Protein AF-A0A0G4MK34-F1 (afdb_monomer)

Nearest PDB structures (foldseek):
  7bu0-assembly1_B  TM=2.688E-01  e=9.179E+00  Legionella pneumophila subsp. pneumophila str. Philadelphia 1
  4usn-assembly6_O  TM=2.415E-01  e=8.676E+00  Human immunodeficiency virus 1

Secondary structure (DSSP, 8-state):
--SSHHHHHHHHHHHHHHHHHHHHH--TTPPP-----THHHHHHHHHHHHHHHH--PPTT-GGGHHHHHHHHHHHHHHHHHHSHHHHHHHHHHHHHHT-

InterPro domains:
  IPR018712 T6SS, Phospholipase effector Tle1-like, catalytic domain [PF09994] (2-92)

Organism: Verticillium longisporum (NCBI:txid100787)

Mean predicted aligned error: 8.69 Å

Solvent-accessible surface area (backbone atoms only — not comparable to full-atom values): 5856 Å² total; per-residue (Å²): 142,76,74,61,66,68,54,50,64,52,46,52,50,51,28,52,49,53,50,52,52,44,32,71,68,68,52,96,88,67,84,87,84,80,76,54,61,77,72,43,32,55,39,38,50,52,38,53,51,39,42,71,76,72,46,78,64,63,71,88,51,67,84,51,50,62,56,52,49,53,53,46,51,53,48,51,54,50,52,47,56,67,37,73,65,39,42,50,53,51,49,52,50,55,53,61,76,73,104

Foldseek 3Di:
DPPPPVLVVVLLCLLLVVLVVCQADPDPPDDDDQDADDSSVVSSVLNVQLCVPQNRDHRPVSVCSVVSSVVSVVVVVVVLCVDPVSVVVVVVVVVVVVD

Sequence (99 aa):
MAKDSAIGSSFDQHVVGGYRFLMRYYSPGDEIYMFGFSRGAYVARFLAEMLDYVGLLAHGNEEMVIFAWNAFSQWQCRRANSTPEGKEDKEKMYKFLKG

pLDDT: mean 83.25, std 16.42, range [31.69, 96.81]

Structure (mmCIF, N/CA/C/O backbone):
data_AF-A0A0G4MK34-F1
#
_entry.id   AF-A0A0G4MK34-F1
#
loop_
_atom_site.group_PDB
_atom_site.id
_atom_site.type_symbol
_atom_site.label_atom_id
_atom_site.label_alt_id
_atom_site.label_comp_id
_atom_site.label_asym_id
_atom_site.label_entity_id
_atom_site.label_seq_id
_atom_site.pdbx_PDB_ins_code
_atom_site.Cartn_x
_atom_site.Cartn_y
_atom_site.Cartn_z
_atom_site.occupancy
_atom_site.B_iso_or_equiv
_atom_site.auth_seq_id
_atom_site.auth_comp_id
_atom_site.auth_asym_id
_atom_site.auth_atom_id
_atom_site.pdbx_PDB_model_num
ATOM 1 N N . MET A 1 1 ? 23.661 13.289 -9.949 1.00 35.94 1 MET A N 1
ATOM 2 C CA . MET A 1 1 ? 22.602 12.563 -9.215 1.00 35.94 1 MET A CA 1
ATOM 3 C C . MET A 1 1 ? 21.254 13.119 -9.659 1.00 35.94 1 MET A C 1
ATOM 5 O O . MET A 1 1 ? 20.905 14.209 -9.244 1.00 35.94 1 MET A O 1
ATOM 9 N N . ALA A 1 2 ? 20.567 12.467 -10.599 1.00 40.38 2 ALA A N 1
ATOM 10 C CA . ALA A 1 2 ? 19.255 12.917 -11.105 1.00 40.38 2 ALA A CA 1
ATOM 11 C C . ALA A 1 2 ? 18.374 11.755 -11.609 1.00 40.38 2 ALA A C 1
ATOM 13 O O . ALA A 1 2 ? 17.297 11.980 -12.150 1.00 40.38 2 ALA A O 1
ATOM 14 N N . LYS A 1 3 ? 18.832 10.503 -11.456 1.00 31.69 3 LYS A N 1
ATOM 15 C CA . LYS A 1 3 ? 18.137 9.319 -11.979 1.00 31.69 3 LYS A CA 1
ATOM 16 C C . LYS A 1 3 ? 17.167 8.685 -10.977 1.00 31.69 3 LYS A C 1
ATOM 18 O O . LYS A 1 3 ? 16.286 7.958 -11.413 1.00 31.69 3 LYS A O 1
ATOM 23 N N . ASP A 1 4 ? 17.255 9.031 -9.692 1.00 44.84 4 ASP A N 1
ATOM 24 C CA . ASP A 1 4 ? 16.428 8.405 -8.650 1.00 44.84 4 ASP A CA 1
ATOM 25 C C . ASP A 1 4 ? 15.123 9.172 -8.368 1.00 44.84 4 ASP A C 1
ATOM 27 O O . ASP A 1 4 ? 14.086 8.553 -8.137 1.00 44.84 4 ASP A O 1
ATOM 31 N N . SER A 1 5 ? 15.108 10.508 -8.477 1.00 42.44 5 SER A N 1
ATOM 32 C CA . SER A 1 5 ? 13.900 11.301 -8.174 1.00 42.44 5 SER A CA 1
ATOM 33 C C . SER A 1 5 ? 12.776 11.166 -9.204 1.00 42.44 5 SER A C 1
ATOM 35 O O . SER A 1 5 ? 11.615 11.221 -8.819 1.00 42.44 5 SER A O 1
ATOM 37 N N . ALA A 1 6 ? 13.083 10.962 -10.491 1.00 39.44 6 ALA A N 1
ATOM 38 C CA . ALA A 1 6 ? 12.054 10.803 -11.529 1.00 39.44 6 ALA A CA 1
ATOM 39 C C . ALA A 1 6 ? 11.427 9.393 -11.545 1.00 39.44 6 ALA A C 1
ATOM 41 O O . ALA A 1 6 ? 10.292 9.206 -11.985 1.00 39.44 6 ALA A O 1
ATOM 42 N N . ILE A 1 7 ? 12.164 8.389 -11.057 1.00 47.34 7 ILE A N 1
ATOM 43 C CA . ILE A 1 7 ? 11.661 7.016 -10.918 1.00 47.34 7 ILE A CA 1
ATOM 44 C C . ILE A 1 7 ? 10.835 6.901 -9.630 1.00 47.34 7 ILE A C 1
ATOM 46 O O . ILE A 1 7 ? 9.766 6.296 -9.652 1.00 47.34 7 ILE A O 1
ATOM 50 N N . GLY A 1 8 ? 11.284 7.536 -8.541 1.00 51.31 8 GLY A N 1
ATOM 51 C CA . GLY A 1 8 ? 10.580 7.550 -7.259 1.00 51.31 8 GLY A CA 1
ATOM 52 C C . GLY A 1 8 ? 9.206 8.220 -7.307 1.00 51.31 8 GLY A C 1
ATOM 53 O O . GLY A 1 8 ? 8.282 7.662 -6.729 1.00 51.31 8 GLY A O 1
ATOM 54 N N . SER A 1 9 ? 9.066 9.336 -8.040 1.00 60.28 9 SER A N 1
ATOM 55 C CA . SER A 1 9 ? 7.827 10.135 -8.102 1.00 60.28 9 SER A CA 1
ATOM 56 C C . SER A 1 9 ? 6.743 9.611 -9.049 1.00 60.28 9 SER A C 1
ATOM 58 O O . SER A 1 9 ? 5.625 10.107 -9.024 1.00 60.28 9 SER A O 1
ATOM 60 N N . SER A 1 10 ? 7.059 8.668 -9.941 1.00 76.00 10 SER A N 1
ATOM 61 C CA . SER A 1 10 ? 6.042 7.965 -10.744 1.00 76.00 10 SER A CA 1
ATOM 62 C C . SER A 1 10 ? 5.653 6.640 -10.096 1.00 76.00 10 SER A C 1
ATOM 64 O O . SER A 1 10 ? 4.511 6.194 -10.190 1.00 76.00 10 SER A O 1
ATOM 66 N N . PHE A 1 11 ? 6.604 6.004 -9.412 1.00 84.69 11 PHE A N 1
ATOM 67 C CA . PHE A 1 11 ? 6.381 4.750 -8.714 1.00 84.69 11 PHE A CA 1
ATOM 68 C C . PHE A 1 11 ? 5.424 4.901 -7.527 1.00 84.69 11 PHE A C 1
ATOM 70 O O . PHE A 1 11 ? 4.450 4.152 -7.435 1.00 84.69 11 PHE A O 1
ATOM 77 N N . ASP A 1 12 ? 5.680 5.867 -6.642 1.00 86.31 12 ASP A N 1
ATOM 78 C CA . ASP A 1 12 ? 4.811 6.168 -5.502 1.00 86.31 12 ASP A CA 1
ATOM 79 C C . ASP A 1 12 ? 3.389 6.527 -5.960 1.00 86.31 12 ASP A C 1
ATOM 81 O O . ASP A 1 12 ? 2.421 6.004 -5.415 1.00 86.31 12 ASP A O 1
ATOM 85 N N . GLN A 1 13 ? 3.252 7.310 -7.032 1.00 90.25 13 GLN A N 1
ATOM 86 C CA . GLN A 1 13 ? 1.969 7.648 -7.646 1.00 90.25 13 GLN A CA 1
ATOM 87 C C . GLN A 1 13 ? 1.205 6.412 -8.120 1.00 90.25 13 GLN A C 1
ATOM 89 O O . GLN A 1 13 ? -0.010 6.350 -7.942 1.00 90.25 13 GLN A O 1
ATOM 94 N N . HIS A 1 14 ? 1.885 5.417 -8.695 1.00 92.56 14 HIS A N 1
ATOM 95 C CA . HIS A 1 14 ? 1.233 4.176 -9.111 1.00 92.56 14 HIS A CA 1
ATOM 96 C C . HIS A 1 14 ? 0.766 3.332 -7.919 1.00 92.56 14 HIS A C 1
ATOM 98 O O . HIS A 1 14 ? -0.358 2.828 -7.946 1.00 92.56 14 HIS A O 1
ATOM 104 N N . VAL A 1 15 ? 1.580 3.209 -6.865 1.00 94.25 15 VAL A N 1
ATOM 105 C CA . VAL A 1 15 ? 1.195 2.462 -5.654 1.00 94.25 15 VAL A CA 1
ATOM 106 C C . VAL A 1 15 ? 0.043 3.167 -4.934 1.00 94.25 15 VAL A C 1
ATOM 108 O O . VAL A 1 15 ? -0.996 2.559 -4.686 1.00 94.25 15 VAL A O 1
ATOM 111 N N . VAL A 1 16 ? 0.179 4.467 -4.671 1.00 94.12 16 VAL A N 1
ATOM 112 C CA . VAL A 1 16 ? -0.855 5.281 -4.016 1.00 94.12 16 VAL A CA 1
ATOM 113 C C . VAL A 1 16 ? -2.125 5.352 -4.866 1.00 94.12 16 VAL A C 1
ATOM 115 O O . VAL A 1 16 ? -3.229 5.286 -4.332 1.00 94.12 16 VAL A O 1
ATOM 118 N N . GLY A 1 17 ? -1.998 5.438 -6.190 1.00 94.88 17 GLY A N 1
ATOM 119 C CA . GLY A 1 17 ? -3.132 5.411 -7.111 1.00 94.88 17 GLY A CA 1
ATOM 120 C C . GLY A 1 17 ? -3.916 4.100 -7.037 1.00 94.88 17 GLY A C 1
ATOM 121 O O . GLY A 1 17 ? -5.142 4.131 -6.934 1.00 94.88 17 GLY A O 1
ATOM 122 N N . GLY A 1 18 ? -3.223 2.957 -7.017 1.00 95.56 18 GLY A N 1
ATOM 123 C CA . GLY A 1 18 ? -3.852 1.649 -6.812 1.00 95.56 18 GLY A CA 1
ATOM 124 C C . GLY A 1 18 ? -4.517 1.525 -5.440 1.00 95.56 18 GLY A C 1
ATOM 125 O O . GLY A 1 18 ? -5.638 1.033 -5.339 1.00 95.56 18 GLY A O 1
ATOM 126 N N . TYR A 1 19 ? -3.875 2.051 -4.395 1.00 96.75 19 TYR A N 1
ATOM 127 C CA . TYR A 1 19 ? -4.438 2.082 -3.046 1.00 96.75 19 TYR A CA 1
ATOM 128 C C . TYR A 1 19 ? -5.744 2.892 -2.990 1.00 96.75 19 TYR A C 1
ATOM 130 O O . TYR A 1 19 ? -6.754 2.397 -2.496 1.00 96.75 19 TYR A O 1
ATOM 138 N N . ARG A 1 20 ? -5.769 4.093 -3.583 1.00 96.00 20 ARG A N 1
ATOM 139 C CA . ARG A 1 20 ? -6.982 4.926 -3.700 1.00 96.00 20 ARG A CA 1
ATOM 140 C C . ARG A 1 20 ? -8.085 4.259 -4.511 1.00 96.00 20 ARG A C 1
ATOM 142 O O . ARG A 1 20 ? -9.257 4.354 -4.158 1.00 96.00 20 ARG A O 1
ATOM 149 N N . PHE A 1 21 ? -7.725 3.578 -5.597 1.00 95.81 21 PHE A N 1
ATOM 150 C CA . PHE A 1 21 ? -8.689 2.813 -6.381 1.00 95.81 21 PHE A CA 1
ATOM 151 C C . PHE A 1 21 ? -9.377 1.755 -5.510 1.00 95.81 21 PHE A C 1
ATOM 153 O O . PHE A 1 21 ? -10.604 1.697 -5.474 1.00 95.81 21 PHE A O 1
ATOM 160 N N . LEU A 1 22 ? -8.602 0.985 -4.743 1.00 96.31 22 LEU A N 1
ATOM 161 C CA . LEU A 1 22 ? -9.160 -0.003 -3.823 1.00 96.31 22 LEU A CA 1
ATOM 162 C C . LEU A 1 22 ? -10.015 0.657 -2.737 1.00 96.31 22 LEU A C 1
ATOM 164 O O . LEU A 1 22 ? -11.134 0.215 -2.521 1.00 96.31 22 LEU A O 1
ATOM 168 N N . MET A 1 23 ? -9.572 1.762 -2.130 1.0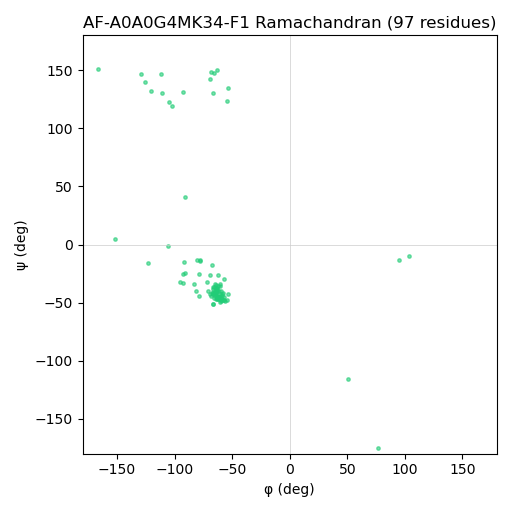0 95.69 23 MET A N 1
ATOM 169 C CA . MET A 1 23 ? -10.378 2.493 -1.136 1.00 95.69 23 MET A CA 1
ATOM 170 C C . MET A 1 23 ? -11.735 2.949 -1.684 1.00 95.69 23 MET A C 1
ATOM 172 O O . MET A 1 23 ? -12.699 3.112 -0.935 1.00 95.69 23 MET A O 1
ATOM 176 N N . ARG A 1 24 ? -11.806 3.215 -2.992 1.00 94.69 24 ARG A N 1
ATOM 177 C CA . ARG A 1 24 ? -13.017 3.705 -3.642 1.00 94.69 24 ARG A CA 1
ATOM 178 C C . ARG A 1 24 ? -14.002 2.606 -4.014 1.00 94.69 24 ARG A C 1
ATOM 180 O O . ARG A 1 24 ? -15.199 2.876 -3.997 1.00 94.69 24 ARG A O 1
ATOM 187 N N . TYR A 1 25 ? -13.509 1.427 -4.377 1.00 94.88 25 TYR A N 1
ATOM 188 C CA . TYR A 1 25 ? -14.328 0.408 -5.036 1.00 94.88 25 TYR A CA 1
ATOM 189 C C . TYR A 1 25 ? -14.379 -0.936 -4.315 1.00 94.88 25 TYR A C 1
ATOM 191 O O . TYR A 1 25 ? -15.267 -1.725 -4.618 1.00 94.88 25 TYR A O 1
ATOM 199 N N . TYR A 1 26 ? -13.473 -1.200 -3.374 1.00 96.06 26 TYR A N 1
ATOM 200 C CA . TYR A 1 26 ? -13.498 -2.435 -2.601 1.00 96.06 26 TYR A CA 1
ATOM 201 C C . TYR A 1 26 ? -14.731 -2.491 -1.698 1.00 96.06 26 TYR A C 1
ATOM 203 O O . TYR A 1 26 ? -14.988 -1.573 -0.913 1.00 96.06 26 TYR A O 1
ATOM 211 N N . SER A 1 27 ? -15.444 -3.610 -1.765 1.00 94.94 27 SER A N 1
ATOM 212 C CA . SER A 1 27 ? -16.500 -3.984 -0.833 1.00 94.94 27 SER A CA 1
ATOM 213 C C . SER A 1 27 ? -16.073 -5.197 -0.001 1.00 94.94 27 SER A C 1
ATOM 215 O O . SER A 1 27 ? -15.348 -6.065 -0.487 1.00 94.94 27 SER A O 1
ATOM 217 N N . PRO A 1 28 ? -16.508 -5.301 1.268 1.00 94.06 28 PRO A N 1
ATOM 218 C CA . PRO A 1 28 ? -16.212 -6.473 2.082 1.00 94.06 28 PRO A CA 1
ATOM 219 C C . PRO A 1 28 ? -16.660 -7.771 1.397 1.00 94.06 28 PRO A C 1
ATOM 221 O O . PRO A 1 28 ? -17.837 -7.930 1.080 1.00 94.06 28 PRO A O 1
ATOM 224 N N . GLY A 1 29 ? -15.718 -8.698 1.214 1.00 94.69 29 GLY A N 1
ATOM 225 C CA . GLY A 1 29 ? -15.942 -9.967 0.517 1.00 94.69 29 GLY A CA 1
ATOM 226 C C . GLY A 1 29 ? -15.373 -10.011 -0.902 1.00 94.69 29 GLY A C 1
ATOM 227 O O . GLY A 1 29 ? -15.312 -11.097 -1.473 1.00 94.69 29 GLY A O 1
ATOM 228 N N . ASP A 1 30 ? -14.914 -8.881 -1.446 1.00 96.69 30 ASP A N 1
ATOM 229 C CA . ASP A 1 30 ? -14.237 -8.858 -2.740 1.00 96.69 30 ASP A CA 1
ATOM 230 C C . ASP A 1 30 ? -12.860 -9.526 -2.661 1.00 96.69 30 ASP A C 1
ATOM 232 O O . ASP A 1 30 ? -12.097 -9.354 -1.706 1.00 96.69 30 ASP A O 1
ATOM 236 N N . GLU A 1 31 ? -12.503 -10.249 -3.716 1.00 96.56 31 GLU A N 1
ATOM 237 C CA . GLU A 1 31 ? -11.165 -10.804 -3.883 1.00 96.56 31 GLU A CA 1
ATOM 238 C C . GLU A 1 31 ? -10.285 -9.841 -4.688 1.00 96.56 31 GLU A C 1
ATOM 240 O O . GLU A 1 31 ? -10.662 -9.364 -5.761 1.00 96.56 31 GLU A O 1
ATOM 245 N N . ILE A 1 32 ? -9.081 -9.563 -4.181 1.00 95.31 32 ILE A N 1
ATOM 246 C CA . ILE A 1 32 ? -8.118 -8.671 -4.833 1.00 95.31 32 ILE A CA 1
ATOM 247 C C . ILE A 1 32 ? -7.047 -9.508 -5.527 1.00 95.31 32 ILE A C 1
ATOM 249 O O . ILE A 1 32 ? -6.276 -10.219 -4.884 1.00 95.31 32 ILE A O 1
ATOM 253 N N . TYR A 1 33 ? -6.948 -9.347 -6.844 1.00 95.88 33 TYR A N 1
ATOM 254 C CA . TYR A 1 33 ? -5.923 -9.975 -7.671 1.00 95.88 33 TYR A CA 1
ATOM 255 C C . TYR A 1 33 ? -4.956 -8.918 -8.201 1.00 95.88 33 TYR A C 1
ATOM 257 O O . TYR A 1 33 ? -5.374 -7.903 -8.758 1.00 95.88 33 TYR A O 1
ATOM 265 N N . MET A 1 34 ? -3.652 -9.158 -8.053 1.00 94.56 34 MET A N 1
ATOM 266 C CA . MET A 1 34 ? -2.613 -8.251 -8.539 1.00 94.56 34 MET A CA 1
ATOM 267 C C . MET A 1 34 ? -1.712 -8.951 -9.548 1.00 94.56 34 MET A C 1
ATOM 269 O O . MET A 1 34 ? -1.194 -10.036 -9.294 1.00 94.56 34 MET A O 1
ATOM 273 N N . PHE A 1 35 ? -1.474 -8.286 -10.674 1.00 94.00 35 PHE A N 1
ATOM 274 C CA . PHE A 1 35 ? -0.592 -8.762 -11.732 1.00 94.00 35 PHE A CA 1
ATOM 275 C C . PHE A 1 35 ? 0.403 -7.670 -12.092 1.00 94.00 35 PHE A C 1
ATOM 277 O O . PHE A 1 35 ? 0.084 -6.481 -12.068 1.00 94.00 35 PHE A O 1
ATOM 284 N N . GLY A 1 36 ?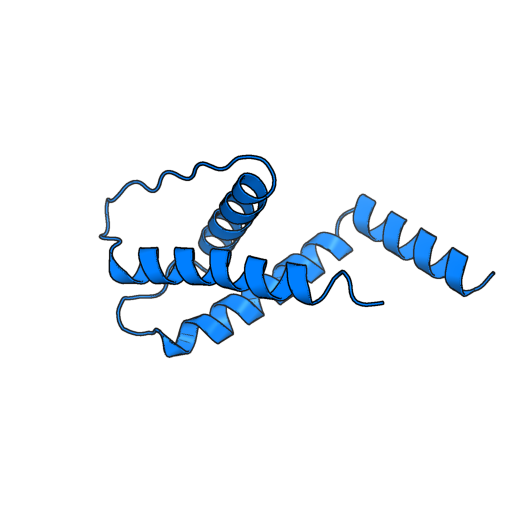 1.614 -8.064 -12.468 1.00 91.06 36 GLY A N 1
ATOM 285 C CA . GLY A 1 36 ? 2.609 -7.107 -12.912 1.00 91.06 36 GLY A CA 1
ATOM 286 C C . GLY A 1 36 ? 3.788 -7.771 -13.601 1.00 91.06 36 GLY A C 1
ATOM 287 O O . GLY A 1 36 ? 4.150 -8.904 -13.299 1.00 91.06 36 GLY A O 1
ATOM 288 N N . PHE A 1 37 ? 4.404 -7.034 -14.522 1.00 91.06 37 PHE A N 1
ATOM 289 C CA . PHE A 1 37 ? 5.616 -7.441 -15.224 1.00 91.06 37 PHE A CA 1
ATOM 290 C C . PHE A 1 37 ? 6.696 -6.367 -15.075 1.00 91.06 37 PHE A C 1
ATOM 292 O O . PHE A 1 37 ? 6.395 -5.172 -15.137 1.00 91.06 37 PHE A O 1
ATOM 299 N N . SER A 1 38 ? 7.954 -6.782 -14.882 1.00 90.00 38 SER A N 1
ATOM 300 C CA . SER A 1 38 ? 9.097 -5.879 -14.690 1.00 90.00 38 SER A CA 1
ATOM 301 C C . SER A 1 38 ? 8.797 -4.831 -13.598 1.00 90.00 38 SER A C 1
ATOM 303 O O . SER A 1 38 ? 8.535 -5.187 -12.450 1.00 90.00 38 SER A O 1
ATOM 305 N N . ARG A 1 39 ? 8.750 -3.542 -13.944 1.00 85.75 39 ARG A N 1
ATOM 306 C CA . ARG A 1 39 ? 8.392 -2.453 -13.022 1.00 85.75 39 ARG A CA 1
ATOM 307 C C . ARG A 1 39 ? 6.983 -2.589 -12.440 1.00 85.75 39 ARG A C 1
ATOM 309 O O . ARG A 1 39 ? 6.781 -2.280 -11.271 1.00 85.75 39 ARG A O 1
ATOM 316 N N . GLY A 1 40 ? 6.026 -3.084 -13.225 1.00 88.00 40 GLY A N 1
ATOM 317 C CA . GLY A 1 40 ? 4.654 -3.303 -12.767 1.00 88.00 40 GLY A CA 1
ATOM 318 C C . GLY A 1 40 ? 4.567 -4.372 -11.678 1.00 88.00 40 GLY A C 1
ATOM 319 O O . GLY A 1 40 ? 3.783 -4.226 -10.748 1.00 88.00 40 GLY A O 1
ATOM 320 N N . ALA A 1 41 ? 5.422 -5.401 -11.734 1.00 93.25 41 ALA A N 1
ATOM 321 C CA . ALA A 1 41 ? 5.502 -6.415 -10.677 1.00 93.25 41 ALA A CA 1
ATOM 322 C C . ALA A 1 41 ? 5.973 -5.797 -9.353 1.00 93.25 41 ALA A C 1
ATOM 324 O O . ALA A 1 41 ? 5.474 -6.137 -8.283 1.00 93.25 41 ALA A O 1
ATOM 325 N N . TYR A 1 42 ? 6.903 -4.842 -9.435 1.00 88.88 42 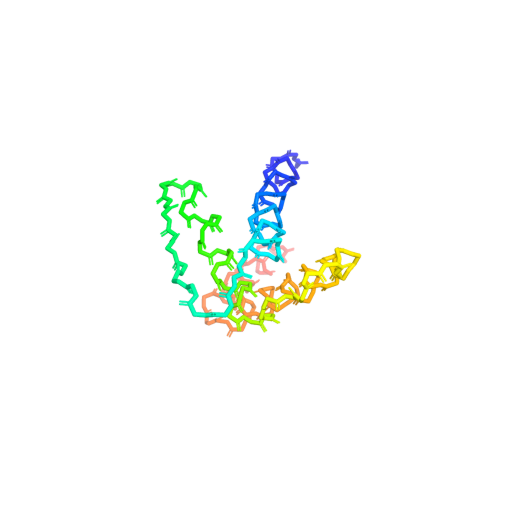TYR A N 1
ATOM 326 C CA . TYR A 1 42 ? 7.400 -4.114 -8.272 1.00 88.88 42 TYR A CA 1
ATOM 327 C C . TYR A 1 42 ? 6.311 -3.230 -7.645 1.00 88.88 42 TYR A C 1
ATOM 329 O O . TYR A 1 42 ? 6.149 -3.238 -6.428 1.00 88.88 42 TYR A O 1
ATOM 337 N N . VAL A 1 43 ? 5.521 -2.529 -8.468 1.00 93.50 43 VAL A N 1
ATOM 338 C CA . VAL A 1 43 ? 4.360 -1.738 -8.011 1.00 93.50 43 VAL A CA 1
ATOM 339 C C . VAL A 1 43 ? 3.329 -2.639 -7.333 1.00 93.50 43 VAL A C 1
ATOM 341 O O . VAL A 1 43 ? 2.916 -2.347 -6.216 1.00 93.50 43 VAL A O 1
ATOM 344 N N . ALA A 1 44 ? 2.954 -3.750 -7.976 1.00 95.44 44 ALA A N 1
ATOM 345 C CA . ALA A 1 44 ? 1.993 -4.710 -7.437 1.00 95.44 44 ALA A CA 1
ATOM 346 C C . ALA A 1 44 ? 2.439 -5.255 -6.073 1.00 95.44 44 ALA A C 1
ATOM 348 O O . ALA A 1 44 ? 1.660 -5.262 -5.124 1.00 95.44 44 ALA A O 1
ATOM 349 N N . ARG A 1 45 ? 3.719 -5.629 -5.940 1.00 94.38 45 ARG A N 1
ATOM 350 C CA . ARG A 1 45 ? 4.275 -6.090 -4.663 1.00 94.38 45 ARG A CA 1
ATOM 351 C C . ARG A 1 45 ? 4.170 -5.024 -3.574 1.00 94.38 45 ARG A C 1
ATOM 353 O O . ARG A 1 45 ? 3.721 -5.331 -2.479 1.00 94.38 45 ARG A O 1
ATOM 360 N N . PHE A 1 46 ? 4.565 -3.785 -3.863 1.00 94.56 46 PHE A N 1
ATOM 361 C CA . PHE A 1 46 ? 4.498 -2.704 -2.875 1.00 94.56 46 PHE A CA 1
ATOM 362 C C . PHE A 1 46 ? 3.064 -2.360 -2.487 1.00 94.56 46 PHE A C 1
ATOM 364 O O . PHE A 1 46 ? 2.814 -2.076 -1.321 1.00 94.56 46 PHE A O 1
ATOM 371 N N . LEU A 1 47 ? 2.123 -2.410 -3.432 1.00 96.38 47 LEU A N 1
ATOM 372 C CA . LEU A 1 47 ? 0.709 -2.221 -3.131 1.00 96.38 47 LEU A CA 1
ATOM 373 C C . LEU A 1 47 ? 0.194 -3.323 -2.198 1.00 96.38 47 LEU A C 1
ATOM 375 O O . LEU A 1 47 ? -0.447 -3.008 -1.201 1.00 96.38 47 LEU A O 1
ATOM 379 N N . ALA A 1 48 ? 0.522 -4.590 -2.468 1.00 96.81 48 ALA A N 1
ATOM 380 C CA . ALA A 1 48 ? 0.171 -5.700 -1.585 1.00 96.81 48 ALA A CA 1
ATOM 381 C C . ALA A 1 48 ? 0.778 -5.533 -0.181 1.00 96.81 48 ALA A C 1
ATOM 383 O O . ALA A 1 48 ? 0.069 -5.662 0.810 1.00 96.81 48 ALA A O 1
ATOM 384 N N . GLU A 1 49 ? 2.061 -5.172 -0.086 1.00 95.31 49 GLU A N 1
ATOM 385 C CA . GLU A 1 49 ? 2.729 -4.919 1.200 1.00 95.31 49 GLU A CA 1
ATOM 386 C C . GLU A 1 49 ? 2.125 -3.711 1.940 1.00 95.31 49 GLU A C 1
ATOM 388 O O . GLU A 1 49 ? 2.048 -3.712 3.167 1.00 95.31 49 GLU A O 1
ATOM 393 N N . MET A 1 50 ? 1.685 -2.675 1.218 1.00 95.62 50 MET A N 1
ATOM 394 C CA . MET A 1 5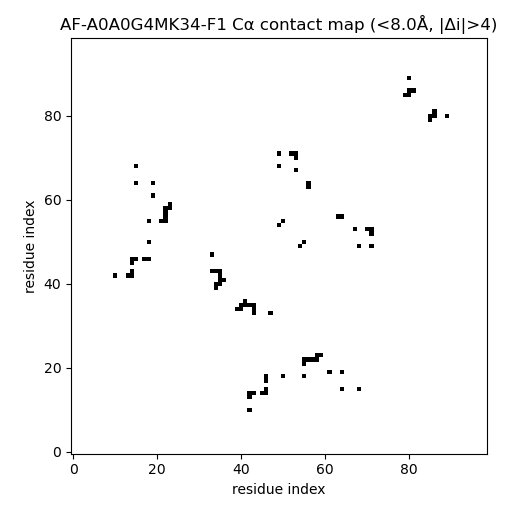0 ? 1.013 -1.520 1.817 1.00 95.62 50 MET A CA 1
ATOM 395 C C . MET A 1 50 ? -0.355 -1.904 2.381 1.00 95.62 50 MET A C 1
ATOM 397 O O . MET A 1 50 ? -0.681 -1.476 3.485 1.00 95.62 50 MET A O 1
ATOM 401 N N . LEU A 1 51 ? -1.129 -2.725 1.664 1.00 96.44 51 LEU A N 1
ATOM 402 C CA . LEU A 1 51 ? -2.401 -3.258 2.158 1.00 96.44 51 LEU A CA 1
ATOM 403 C C . LEU A 1 51 ? -2.208 -4.163 3.378 1.00 96.44 51 LEU A C 1
ATOM 405 O O . LEU A 1 51 ? -2.984 -4.060 4.318 1.00 96.44 51 LEU A O 1
ATOM 409 N N . ASP A 1 52 ? -1.181 -5.012 3.382 1.00 95.56 52 ASP A N 1
ATOM 410 C CA . ASP A 1 52 ? -0.878 -5.911 4.504 1.00 95.56 52 ASP A CA 1
ATOM 411 C C . ASP A 1 52 ? -0.474 -5.134 5.767 1.00 95.56 52 ASP A C 1
ATOM 413 O O . ASP A 1 52 ? -0.985 -5.381 6.857 1.00 95.56 52 ASP A O 1
ATOM 417 N N . TYR A 1 53 ? 0.403 -4.137 5.617 1.00 94.88 53 TYR A N 1
ATOM 418 C CA . TYR A 1 53 ? 0.914 -3.377 6.756 1.00 94.88 53 TYR A CA 1
ATOM 419 C C . TYR A 1 53 ? -0.057 -2.305 7.269 1.00 94.88 53 TYR A C 1
ATOM 421 O O . TYR A 1 53 ? -0.207 -2.133 8.479 1.00 94.88 53 TYR A O 1
ATOM 429 N N . VAL A 1 54 ? -0.675 -1.532 6.369 1.00 95.69 54 VAL A N 1
ATOM 430 C CA . VAL A 1 54 ? -1.545 -0.399 6.738 1.00 95.69 54 VAL A CA 1
ATOM 431 C C . VAL A 1 54 ? -3.011 -0.818 6.847 1.00 95.69 54 VAL A C 1
ATOM 433 O O . VAL A 1 54 ? -3.782 -0.177 7.561 1.00 95.69 54 VAL A O 1
ATOM 436 N N . GLY A 1 55 ? -3.417 -1.874 6.145 1.00 95.06 55 GL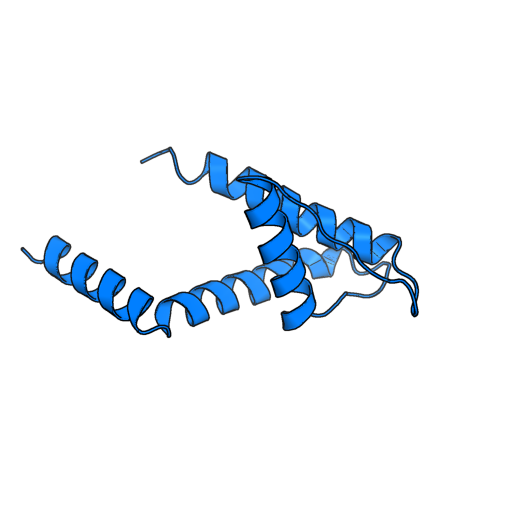Y A N 1
ATOM 437 C CA . GLY A 1 55 ? -4.820 -2.140 5.852 1.00 95.06 55 GLY A CA 1
ATOM 438 C C . GLY A 1 55 ? -5.346 -1.239 4.734 1.00 95.06 55 GLY A C 1
ATOM 439 O O . GLY A 1 55 ? -4.605 -0.454 4.134 1.00 95.06 55 GLY A O 1
ATOM 440 N N . LEU A 1 56 ? -6.648 -1.331 4.460 1.00 95.75 56 LEU A N 1
ATOM 441 C CA . LEU A 1 56 ? -7.348 -0.458 3.519 1.00 95.75 56 LEU A CA 1
ATOM 442 C C . LEU A 1 56 ? -8.191 0.566 4.285 1.00 95.75 56 LEU A C 1
ATOM 444 O O . LEU A 1 56 ? -9.042 0.200 5.095 1.00 95.75 56 LEU A O 1
ATOM 448 N N . LEU A 1 57 ? -7.952 1.854 4.038 1.00 94.50 57 LEU A N 1
ATOM 449 C CA . LEU A 1 57 ? -8.741 2.924 4.643 1.00 94.50 57 LEU A CA 1
ATOM 450 C C . LEU A 1 57 ? -10.178 2.934 4.099 1.00 94.50 57 LEU A C 1
ATOM 452 O O . LEU A 1 57 ? -10.424 2.625 2.934 1.00 94.50 57 LEU A O 1
ATOM 456 N N . ALA A 1 58 ? -11.125 3.344 4.944 1.00 90.19 58 ALA A N 1
ATOM 457 C CA . ALA A 1 58 ? -12.522 3.475 4.550 1.00 90.19 58 ALA A CA 1
ATOM 458 C C . ALA A 1 58 ? -12.721 4.540 3.457 1.00 90.19 58 ALA A C 1
ATOM 460 O O . ALA A 1 58 ? -12.010 5.552 3.403 1.00 90.19 58 ALA A O 1
ATOM 461 N N . HIS A 1 59 ? -13.744 4.324 2.630 1.00 88.12 59 HIS A N 1
ATOM 462 C CA . HIS A 1 59 ? -14.158 5.271 1.604 1.00 88.12 59 HIS A CA 1
ATOM 463 C C . HIS A 1 59 ? -14.410 6.671 2.194 1.00 88.12 59 HIS A C 1
ATOM 465 O O . HIS A 1 59 ? -15.056 6.806 3.232 1.00 88.12 59 HIS A O 1
ATOM 471 N N . GLY A 1 60 ? -13.908 7.715 1.525 1.00 87.06 60 GLY A N 1
ATOM 472 C CA . GLY A 1 60 ? -14.047 9.115 1.950 1.00 87.06 60 GLY A CA 1
ATOM 473 C C . GLY A 1 60 ? -12.870 9.675 2.761 1.00 87.06 60 GLY A C 1
ATOM 474 O O . GLY A 1 60 ? -12.742 10.890 2.865 1.00 87.06 60 GLY A O 1
ATOM 475 N N . ASN A 1 61 ? -11.953 8.832 3.248 1.00 92.25 61 ASN A N 1
ATOM 476 C CA . ASN A 1 61 ? -10.777 9.262 4.020 1.00 92.25 61 ASN A CA 1
ATOM 477 C C . ASN A 1 61 ? -9.536 9.525 3.142 1.00 92.25 61 ASN A C 1
ATOM 479 O O . ASN A 1 61 ? -8.419 9.158 3.502 1.00 92.25 61 ASN A O 1
ATOM 483 N N . GLU A 1 62 ? -9.713 10.155 1.980 1.00 90.00 62 GLU A N 1
ATOM 484 C CA . GLU A 1 62 ? -8.642 10.378 0.988 1.00 90.00 62 GLU A CA 1
ATOM 485 C C . GLU A 1 62 ? -7.471 11.215 1.528 1.00 90.00 62 GLU A C 1
ATOM 487 O O . GLU A 1 62 ? -6.312 10.960 1.200 1.00 90.00 62 GLU A O 1
ATOM 492 N N . GLU A 1 63 ? -7.752 12.171 2.415 1.00 91.31 63 GLU A N 1
ATOM 493 C CA . GLU A 1 63 ? -6.727 12.984 3.087 1.00 91.31 63 GLU A CA 1
ATOM 494 C C . GLU A 1 63 ? -5.784 12.128 3.948 1.00 91.31 63 GLU A C 1
ATOM 496 O O . GLU A 1 63 ? -4.616 12.462 4.142 1.00 91.31 63 GLU A O 1
ATOM 501 N N . MET A 1 64 ? -6.256 10.971 4.427 1.00 94.12 64 MET A N 1
ATOM 502 C CA . MET A 1 64 ? -5.452 10.071 5.255 1.00 94.12 64 MET A CA 1
ATOM 503 C C . MET A 1 64 ? -4.447 9.242 4.447 1.00 94.12 64 MET A C 1
ATOM 505 O O . MET A 1 64 ? -3.508 8.678 5.015 1.00 94.12 64 MET A O 1
ATOM 509 N N . VAL A 1 65 ? -4.583 9.213 3.119 1.00 93.62 65 VAL A N 1
ATOM 510 C CA . VAL A 1 65 ? -3.732 8.418 2.225 1.00 93.62 65 VAL A CA 1
ATOM 511 C C . VAL A 1 65 ? 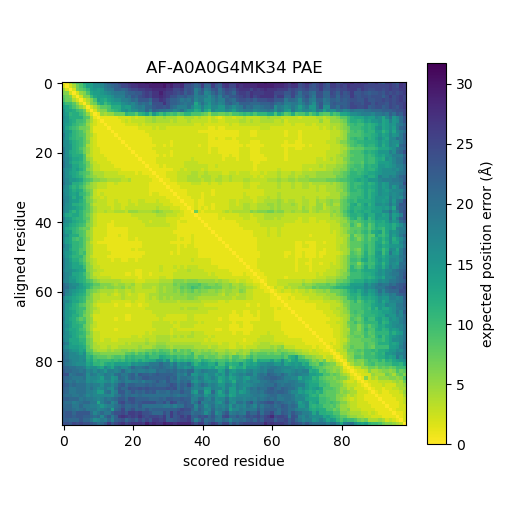-2.267 8.847 2.303 1.00 93.62 65 VAL A C 1
ATOM 513 O O . VAL A 1 65 ? -1.376 7.999 2.258 1.00 93.62 65 VAL A O 1
ATOM 516 N N . ILE A 1 66 ? -1.988 10.143 2.481 1.00 91.56 66 ILE A N 1
ATOM 517 C CA . ILE A 1 66 ? -0.603 10.617 2.612 1.00 91.56 66 ILE A CA 1
ATOM 518 C C . ILE A 1 66 ? 0.053 10.104 3.898 1.00 91.56 66 ILE A C 1
ATOM 520 O O . ILE A 1 66 ? 1.227 9.733 3.900 1.00 91.56 66 ILE A O 1
ATOM 524 N N . PHE A 1 67 ? -0.709 10.009 4.989 1.00 93.56 67 PHE A N 1
ATOM 525 C CA . PHE A 1 67 ? -0.214 9.466 6.250 1.00 93.56 67 PHE A CA 1
ATOM 526 C C . PHE A 1 67 ? -0.009 7.954 6.161 1.00 93.56 67 PHE A C 1
ATOM 528 O O . PHE A 1 67 ? 1.021 7.461 6.620 1.00 93.56 67 PHE A O 1
ATOM 535 N N . ALA A 1 68 ? -0.926 7.237 5.503 1.00 94.44 68 ALA A N 1
ATOM 536 C CA . ALA A 1 68 ? -0.771 5.818 5.184 1.00 94.44 68 ALA A CA 1
ATOM 537 C C . ALA A 1 68 ? 0.519 5.558 4.387 1.00 94.44 68 ALA A C 1
ATOM 539 O O . ALA A 1 68 ? 1.331 4.712 4.769 1.00 94.44 68 ALA A O 1
ATOM 540 N N . TRP A 1 69 ? 0.761 6.344 3.332 1.00 93.81 69 TRP A N 1
ATOM 541 C CA . TRP A 1 69 ? 1.985 6.260 2.534 1.00 93.81 69 TRP A CA 1
ATOM 542 C C . TRP A 1 69 ? 3.247 6.545 3.356 1.00 93.81 69 TRP A C 1
ATOM 544 O O . TRP A 1 69 ? 4.229 5.806 3.266 1.00 93.81 69 TRP A O 1
ATOM 554 N N . ASN A 1 70 ? 3.226 7.580 4.198 1.00 92.50 70 ASN A N 1
ATOM 555 C CA . ASN A 1 70 ? 4.363 7.933 5.047 1.00 92.50 70 ASN A CA 1
ATOM 556 C C . ASN A 1 70 ? 4.672 6.839 6.078 1.00 92.50 70 ASN A C 1
ATOM 558 O O . ASN A 1 70 ? 5.842 6.526 6.311 1.00 92.50 70 ASN A O 1
ATOM 562 N N . ALA A 1 71 ? 3.642 6.248 6.687 1.00 93.06 71 ALA A N 1
ATOM 563 C CA . ALA A 1 71 ? 3.796 5.154 7.639 1.00 93.06 71 ALA A CA 1
ATOM 564 C C . ALA A 1 71 ? 4.393 3.910 6.965 1.00 93.06 71 ALA A C 1
ATOM 566 O O . ALA A 1 71 ? 5.362 3.337 7.474 1.00 93.06 71 ALA A O 1
ATOM 567 N N . PHE A 1 72 ? 3.865 3.539 5.796 1.00 93.44 72 PHE A N 1
ATOM 568 C CA . PHE A 1 72 ? 4.369 2.430 4.990 1.00 93.44 72 PHE A CA 1
ATOM 569 C C . PHE A 1 72 ? 5.811 2.655 4.518 1.00 93.44 72 PHE A C 1
ATOM 571 O O . PHE A 1 72 ? 6.660 1.784 4.699 1.00 93.44 72 PHE A O 1
ATOM 578 N N . SER A 1 73 ? 6.129 3.840 3.992 1.00 90.06 73 SER A N 1
ATOM 579 C CA . SER A 1 73 ? 7.478 4.177 3.515 1.00 90.06 73 SER A CA 1
ATOM 580 C C . SER A 1 73 ? 8.515 4.094 4.635 1.00 90.06 73 SER A C 1
ATOM 582 O O . SER A 1 73 ? 9.591 3.522 4.462 1.00 90.06 73 SER A O 1
ATOM 584 N N . GLN A 1 74 ? 8.185 4.603 5.826 1.00 89.62 74 GLN A N 1
ATOM 585 C CA . GLN A 1 74 ? 9.064 4.484 6.991 1.00 89.62 74 GLN A CA 1
ATOM 586 C C . GLN A 1 74 ? 9.246 3.028 7.429 1.00 89.62 74 GLN A C 1
ATOM 588 O O . GLN A 1 74 ? 10.355 2.625 7.790 1.00 89.62 74 GLN A O 1
ATOM 593 N N . TRP A 1 75 ? 8.174 2.235 7.404 1.00 90.44 75 TRP A N 1
ATOM 594 C CA . TRP A 1 75 ? 8.243 0.810 7.711 1.00 90.44 75 TRP A CA 1
ATOM 595 C C . TRP A 1 75 ? 9.119 0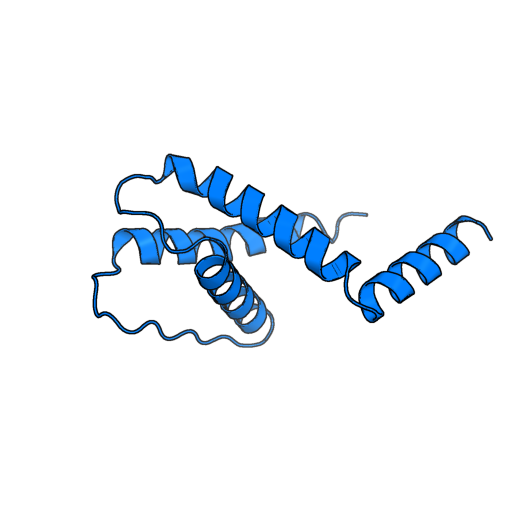.044 6.710 1.00 90.44 75 TRP A C 1
ATOM 597 O O . TRP A 1 75 ? 10.001 -0.697 7.145 1.00 90.44 75 TRP A O 1
ATOM 607 N N . GLN A 1 76 ? 8.979 0.296 5.404 1.00 86.81 76 GLN A N 1
ATOM 608 C CA . GLN A 1 76 ? 9.834 -0.288 4.362 1.00 86.81 76 GLN A CA 1
ATOM 609 C C . GLN A 1 76 ? 11.313 0.028 4.590 1.00 86.81 76 GLN A C 1
ATOM 611 O O . GLN A 1 76 ? 12.150 -0.876 4.594 1.00 86.81 76 GLN A O 1
ATOM 616 N N . CYS A 1 77 ? 11.638 1.295 4.865 1.00 81.88 77 CYS A N 1
ATOM 617 C CA . CYS A 1 77 ? 13.006 1.706 5.175 1.00 81.88 77 CYS A CA 1
ATOM 618 C C . CYS A 1 77 ? 13.560 0.970 6.402 1.00 81.88 77 CYS A C 1
ATOM 620 O O . CYS A 1 77 ? 14.707 0.521 6.388 1.00 81.88 77 CYS A O 1
ATOM 622 N N . ARG A 1 78 ? 12.767 0.808 7.471 1.00 81.94 78 ARG A N 1
ATOM 623 C CA . ARG A 1 78 ? 13.198 0.043 8.653 1.00 81.94 78 ARG A CA 1
ATOM 624 C C . ARG A 1 78 ? 13.410 -1.428 8.326 1.00 81.94 78 ARG A C 1
ATOM 626 O O . ARG A 1 78 ? 14.425 -1.981 8.743 1.00 81.94 78 ARG A O 1
ATOM 633 N N . ARG A 1 79 ? 12.502 -2.050 7.571 1.00 78.56 79 ARG A N 1
ATOM 634 C CA . ARG A 1 79 ? 12.615 -3.459 7.182 1.00 78.56 79 ARG A CA 1
ATOM 635 C C . ARG A 1 79 ? 13.887 -3.700 6.377 1.00 78.56 79 ARG A C 1
ATOM 637 O O . ARG A 1 79 ? 14.672 -4.563 6.759 1.00 78.56 79 ARG A O 1
ATOM 644 N N . ALA A 1 80 ? 14.153 -2.868 5.370 1.00 72.50 80 ALA A N 1
ATOM 645 C CA . ALA A 1 80 ? 15.386 -2.929 4.589 1.00 72.50 80 ALA A CA 1
ATOM 646 C C . ALA A 1 80 ? 16.632 -2.849 5.489 1.00 72.50 80 ALA A C 1
ATOM 648 O O . ALA A 1 80 ? 17.488 -3.721 5.425 1.00 72.50 80 ALA A O 1
ATOM 649 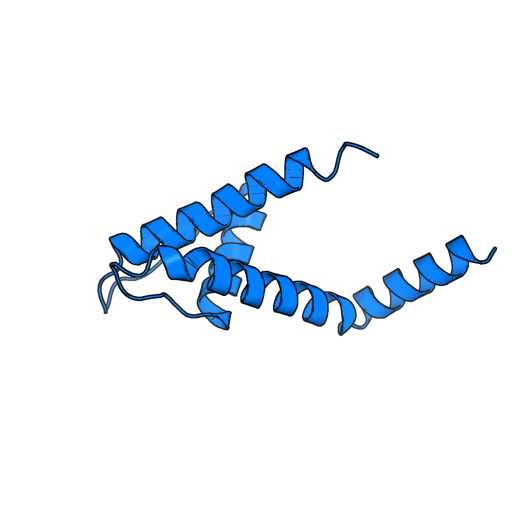N N . ASN A 1 81 ? 16.681 -1.898 6.429 1.00 67.12 81 ASN A N 1
ATOM 650 C CA . ASN A 1 81 ? 17.797 -1.755 7.377 1.00 67.12 81 ASN A CA 1
ATOM 651 C C . ASN A 1 81 ? 17.920 -2.901 8.407 1.00 67.12 81 ASN A C 1
ATOM 653 O O . ASN A 1 81 ? 18.956 -3.028 9.061 1.00 67.12 81 ASN A O 1
ATOM 657 N N . SER A 1 82 ? 16.865 -3.693 8.612 1.00 67.56 82 SER A N 1
ATOM 658 C CA . SER A 1 82 ? 16.827 -4.763 9.619 1.00 67.56 82 SER A CA 1
ATOM 659 C C . SER A 1 82 ? 17.287 -6.111 9.067 1.00 67.56 82 SER A C 1
ATOM 661 O O . SER A 1 82 ? 17.743 -6.956 9.840 1.00 67.56 82 SER A O 1
ATOM 663 N N . THR A 1 83 ? 17.175 -6.309 7.750 1.00 70.06 83 THR A N 1
ATOM 664 C CA . THR A 1 83 ? 17.620 -7.535 7.075 1.00 70.06 83 THR A CA 1
ATOM 665 C C . THR A 1 83 ? 19.145 -7.703 7.142 1.00 70.06 83 THR A C 1
ATOM 667 O O . THR A 1 83 ? 19.862 -6.700 7.133 1.00 70.06 83 THR A O 1
ATOM 670 N N . PRO A 1 84 ? 19.667 -8.946 7.210 1.00 67.75 84 PRO A N 1
ATOM 671 C CA . PRO A 1 84 ? 21.109 -9.205 7.144 1.00 67.75 84 PRO A CA 1
ATOM 672 C C . PRO A 1 84 ? 21.760 -8.567 5.907 1.00 67.75 84 PRO A C 1
ATOM 674 O O . PRO A 1 84 ? 22.779 -7.897 6.032 1.00 67.75 84 PRO A O 1
ATOM 677 N N . GLU A 1 85 ? 21.101 -8.665 4.750 1.00 67.75 85 GLU A N 1
ATOM 678 C CA . GLU A 1 85 ? 21.538 -8.077 3.474 1.00 67.75 85 GLU A CA 1
ATOM 679 C C . GLU A 1 85 ? 21.588 -6.542 3.528 1.00 67.75 85 GLU A C 1
ATOM 681 O O . GLU A 1 85 ? 22.597 -5.936 3.174 1.00 67.75 85 GLU A O 1
ATOM 686 N N . GLY A 1 86 ? 20.549 -5.887 4.058 1.00 64.62 86 GLY A N 1
ATOM 687 C CA . GLY A 1 86 ? 20.545 -4.427 4.181 1.00 64.62 86 GLY A CA 1
ATOM 688 C C . GLY A 1 86 ? 21.533 -3.888 5.219 1.00 64.62 86 GLY A C 1
ATOM 689 O O . GLY A 1 86 ? 22.022 -2.764 5.077 1.00 64.62 86 GLY A O 1
ATOM 690 N N . LYS A 1 87 ? 21.877 -4.680 6.244 1.00 66.50 87 LYS A N 1
ATOM 691 C CA . LYS A 1 87 ? 22.980 -4.361 7.164 1.00 66.50 87 LYS A CA 1
ATOM 692 C C . LYS A 1 87 ? 24.330 -4.454 6.457 1.00 66.50 87 LYS A C 1
ATOM 694 O O . LYS A 1 87 ? 25.128 -3.530 6.602 1.00 66.50 87 LYS A O 1
ATOM 699 N N . GLU A 1 88 ? 24.556 -5.502 5.665 1.00 70.94 88 GLU A N 1
ATOM 700 C CA . GLU A 1 88 ? 25.781 -5.662 4.876 1.00 70.94 88 GLU A CA 1
ATOM 701 C C . GLU A 1 88 ? 25.966 -4.545 3.845 1.00 70.94 88 GLU A C 1
ATOM 703 O O . GLU A 1 88 ? 27.060 -3.995 3.734 1.00 70.94 88 GLU A O 1
ATOM 708 N N . ASP A 1 89 ? 24.920 -4.170 3.110 1.00 71.31 89 ASP A N 1
ATOM 709 C CA . ASP A 1 89 ? 25.003 -3.110 2.097 1.00 71.31 89 ASP A CA 1
ATOM 710 C C . ASP A 1 89 ? 25.262 -1.739 2.724 1.00 71.31 89 ASP A C 1
ATOM 712 O O . ASP A 1 89 ? 26.073 -0.951 2.225 1.00 71.31 89 ASP A O 1
ATOM 716 N N . LYS A 1 90 ? 24.647 -1.472 3.881 1.00 68.62 90 LYS A N 1
ATOM 717 C CA . LYS A 1 90 ? 24.930 -0.276 4.676 1.00 68.62 90 LYS A CA 1
ATOM 718 C C . LYS A 1 90 ? 26.370 -0.279 5.186 1.00 68.62 90 LYS A C 1
ATOM 720 O O . LYS A 1 90 ? 27.037 0.751 5.116 1.00 68.62 90 LYS A O 1
ATOM 725 N N . GLU A 1 91 ? 26.877 -1.417 5.654 1.00 74.81 91 GLU A N 1
ATOM 726 C CA . GLU A 1 91 ? 28.257 -1.556 6.126 1.00 74.81 91 GLU A CA 1
ATOM 727 C C . GLU A 1 91 ? 29.282 -1.393 4.989 1.00 74.81 91 GLU A C 1
ATOM 729 O O . GLU A 1 91 ? 30.268 -0.669 5.152 1.00 74.81 91 GLU A O 1
ATOM 734 N N . LYS A 1 92 ? 29.025 -1.978 3.810 1.00 78.56 92 LYS A N 1
ATOM 735 C CA . LYS A 1 92 ? 29.827 -1.786 2.587 1.00 78.56 92 LYS A CA 1
ATOM 736 C C . LYS A 1 92 ? 29.864 -0.312 2.177 1.00 78.56 92 LYS A C 1
ATOM 738 O O . LYS A 1 92 ? 30.938 0.217 1.899 1.00 78.56 92 LYS A O 1
ATOM 743 N N . MET A 1 93 ? 28.721 0.373 2.212 1.00 68.25 93 MET A N 1
ATOM 744 C CA . MET A 1 93 ? 28.635 1.804 1.910 1.00 68.25 93 MET A CA 1
ATOM 745 C C . MET A 1 93 ? 29.398 2.666 2.927 1.00 68.25 93 MET A C 1
ATOM 747 O O . MET A 1 93 ? 30.135 3.571 2.537 1.00 68.25 93 MET A O 1
ATOM 751 N N . TYR A 1 94 ? 29.293 2.363 4.225 1.00 71.81 94 TYR A N 1
ATOM 752 C CA . TYR A 1 94 ? 30.070 3.053 5.260 1.00 71.81 94 TYR A CA 1
ATOM 753 C C . TYR A 1 94 ? 31.582 2.845 5.106 1.00 71.81 94 TYR A C 1
ATOM 755 O O . TYR A 1 94 ? 32.339 3.785 5.347 1.00 71.81 94 TYR A O 1
ATOM 763 N N . LYS A 1 95 ? 32.029 1.647 4.702 1.00 79.81 95 LYS A N 1
ATOM 764 C CA . LYS A 1 95 ? 33.448 1.372 4.416 1.00 79.81 95 LYS A CA 1
ATOM 765 C C . LYS A 1 95 ? 33.948 2.147 3.196 1.00 79.81 95 LYS A C 1
ATOM 767 O O . LYS A 1 95 ? 35.038 2.696 3.255 1.00 79.81 95 LYS A O 1
ATOM 772 N N . PHE A 1 96 ? 33.145 2.250 2.137 1.00 76.12 96 PHE A N 1
ATOM 773 C CA . PHE A 1 96 ? 33.490 3.014 0.934 1.00 76.12 96 PHE A CA 1
ATOM 774 C C . PHE A 1 96 ? 33.642 4.523 1.198 1.00 76.12 96 PHE A C 1
ATOM 776 O O . PHE A 1 96 ? 34.541 5.149 0.657 1.00 76.12 96 P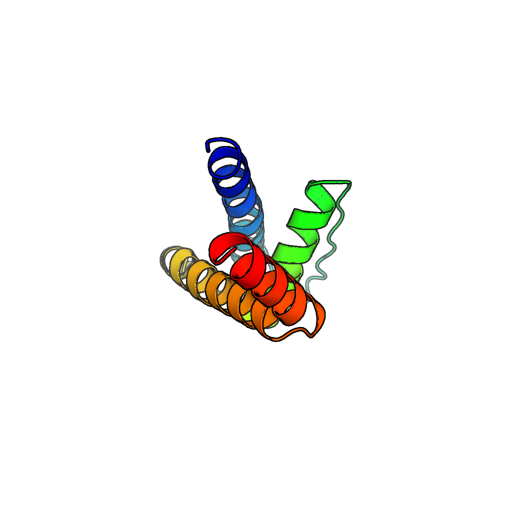HE A O 1
ATOM 783 N N . LEU A 1 97 ? 32.796 5.110 2.052 1.00 59.62 97 LEU A N 1
ATOM 784 C CA . LEU A 1 97 ? 32.826 6.550 2.360 1.00 59.62 97 LEU A CA 1
ATOM 785 C C . LEU A 1 97 ? 33.936 6.970 3.342 1.00 59.62 97 LEU A C 1
ATOM 787 O O . LEU A 1 97 ? 34.179 8.164 3.501 1.00 59.62 97 LEU A O 1
ATOM 791 N N . LYS A 1 98 ? 34.559 6.015 4.043 1.00 67.50 98 LYS A N 1
ATOM 792 C CA . LYS A 1 98 ? 35.654 6.260 5.001 1.00 67.50 98 LYS A CA 1
ATOM 793 C C . LYS A 1 98 ? 37.036 5.848 4.475 1.00 67.50 98 LYS A C 1
ATOM 795 O O . LYS A 1 98 ? 38.002 5.981 5.226 1.00 67.50 98 LYS A O 1
ATOM 800 N N . GLY A 1 99 ? 37.103 5.304 3.260 1.00 49.44 99 GLY A N 1
ATOM 801 C CA . GLY A 1 99 ? 38.338 4.917 2.574 1.00 49.44 99 GLY A CA 1
ATOM 802 C C . GLY A 1 99 ? 38.941 6.054 1.769 1.00 49.44 99 GLY A C 1
ATOM 803 O O . GLY A 1 99 ? 38.163 6.908 1.289 1.00 49.44 99 GLY A O 1
#

Radius of gyration: 16.24 Å; Cα contacts (8 Å, |Δi|>4): 47; chains: 1; bounding box: 55×24×25 Å